Protein AF-X6M560-F1 (afdb_monomer_lite)

Radius of gyration: 22.96 Å; chains: 1; bounding box: 62×64×42 Å

pLDDT: mean 80.87, std 19.51, range [32.94, 96.56]

Structure (mmCIF, N/CA/C/O backbone):
data_AF-X6M560-F1
#
_entry.id   AF-X6M560-F1
#
loop_
_atom_site.group_PDB
_atom_site.id
_atom_site.type_symbol
_atom_site.label_atom_id
_atom_site.label_alt_id
_atom_site.label_comp_id
_atom_site.label_asym_id
_atom_site.label_entity_id
_atom_site.label_seq_id
_atom_site.pdbx_PDB_ins_code
_atom_site.Cartn_x
_atom_site.Cartn_y
_atom_site.Cartn_z
_atom_site.occupancy
_atom_site.B_iso_or_equiv
_atom_site.auth_seq_id
_atom_site.auth_comp_id
_atom_site.auth_asym_id
_atom_site.auth_atom_id
_atom_site.pdbx_PDB_model_num
ATOM 1 N N . MET A 1 1 ? -49.817 -49.667 18.451 1.00 32.94 1 MET A N 1
ATOM 2 C CA . MET A 1 1 ? -49.189 -50.071 19.724 1.00 32.94 1 MET A CA 1
ATOM 3 C C . MET A 1 1 ? -47.795 -50.558 19.383 1.00 32.94 1 MET A C 1
ATOM 5 O O . MET A 1 1 ? -47.718 -51.460 18.566 1.00 32.94 1 MET A O 1
ATOM 9 N N . SER A 1 2 ? -46.691 -49.989 19.849 1.00 40.50 2 SER A N 1
ATOM 10 C CA . SER A 1 2 ? -46.458 -48.884 20.787 1.00 40.50 2 SER A CA 1
ATOM 11 C C . SER A 1 2 ? -44.995 -48.429 20.629 1.00 40.50 2 SER A C 1
ATOM 13 O O . SER A 1 2 ? -44.170 -49.257 20.260 1.00 40.50 2 SER A O 1
ATOM 15 N N . GLU A 1 3 ? -44.754 -47.141 20.916 1.00 40.19 3 GLU A N 1
ATOM 16 C CA . GLU A 1 3 ? -43.511 -46.519 21.448 1.00 40.19 3 GLU A CA 1
ATOM 17 C C . GLU A 1 3 ? -42.262 -46.522 20.530 1.00 40.19 3 GLU A C 1
ATOM 19 O O . GLU A 1 3 ? -41.774 -47.570 20.133 1.00 40.19 3 GLU A O 1
ATOM 24 N N . LEU A 1 4 ? -41.760 -45.401 19.978 1.00 47.62 4 LEU A N 1
ATOM 25 C CA . LEU A 1 4 ? -41.246 -44.129 20.541 1.00 47.62 4 LEU A CA 1
ATOM 26 C C . LEU A 1 4 ? -40.168 -44.306 21.614 1.00 47.62 4 LEU A C 1
ATOM 28 O O . LEU A 1 4 ? -40.516 -44.426 22.779 1.00 47.62 4 LEU A O 1
ATOM 32 N N . GLU A 1 5 ? -38.899 -44.138 21.225 1.00 47.00 5 GLU A N 1
ATOM 33 C CA . GLU A 1 5 ? -37.904 -43.466 22.068 1.00 47.00 5 GLU A CA 1
ATOM 34 C C . GLU A 1 5 ? -37.079 -42.473 21.229 1.00 47.00 5 GLU A C 1
ATOM 36 O O . GLU A 1 5 ? -36.385 -42.818 20.272 1.00 47.00 5 GLU A O 1
ATOM 41 N N . ASP A 1 6 ? -37.271 -41.207 21.593 1.00 43.25 6 ASP A N 1
ATOM 42 C CA . ASP A 1 6 ? -36.517 -40.007 21.250 1.00 43.25 6 ASP A CA 1
ATOM 43 C C . ASP A 1 6 ? -35.094 -40.099 21.826 1.00 43.25 6 ASP A C 1
ATOM 45 O O . ASP A 1 6 ? -34.938 -40.306 23.029 1.00 43.25 6 ASP A O 1
ATOM 49 N N . GLU A 1 7 ? -34.059 -39.803 21.033 1.00 40.84 7 GLU A N 1
ATOM 50 C CA . GLU A 1 7 ? -32.798 -39.310 21.597 1.00 40.84 7 GLU A CA 1
ATOM 51 C C . GLU A 1 7 ? -32.356 -38.022 20.895 1.00 40.84 7 GLU A C 1
ATOM 53 O O . GLU A 1 7 ? -31.880 -37.985 19.759 1.00 40.84 7 GLU A O 1
ATOM 58 N N . LYS A 1 8 ? -32.556 -36.927 21.625 1.00 47.84 8 LYS A N 1
ATOM 59 C CA . LYS A 1 8 ? -32.204 -35.554 21.290 1.00 47.84 8 LYS A CA 1
ATOM 60 C C . LYS A 1 8 ? -30.821 -35.241 21.857 1.00 47.84 8 LYS A C 1
ATOM 62 O O . LYS A 1 8 ? -30.654 -35.196 23.073 1.00 47.84 8 LYS A O 1
ATOM 67 N N . THR A 1 9 ? -29.859 -34.907 21.001 1.00 37.50 9 THR A N 1
ATOM 68 C CA . THR A 1 9 ? -28.569 -34.309 21.400 1.00 37.50 9 THR A CA 1
ATOM 69 C C . THR A 1 9 ? -28.347 -32.932 20.748 1.00 37.50 9 THR A C 1
ATOM 71 O O . THR A 1 9 ? -29.006 -32.588 19.764 1.00 37.50 9 THR A O 1
ATOM 74 N N . PRO A 1 10 ? -27.540 -32.052 21.374 1.00 40.53 10 PRO A N 1
ATOM 75 C CA . PRO A 1 10 ? -27.862 -30.632 21.486 1.00 40.53 10 PRO A CA 1
ATOM 76 C C . PRO A 1 10 ? -27.195 -29.714 20.450 1.00 40.53 10 PRO A C 1
ATOM 78 O O . PRO A 1 10 ? -26.163 -30.017 19.863 1.00 40.53 10 PRO A O 1
ATOM 81 N N . LYS A 1 11 ? -27.816 -28.532 20.318 1.00 45.03 11 LYS A N 1
ATOM 82 C CA . LYS A 1 11 ? -27.294 -27.229 19.869 1.00 45.03 11 LYS A CA 1
ATOM 83 C C . LYS A 1 11 ? -25.830 -27.194 19.408 1.00 45.03 11 LYS A C 1
ATOM 85 O O . LYS A 1 11 ? -24.902 -27.182 20.208 1.00 45.03 11 LYS A O 1
ATOM 90 N N . GLY A 1 12 ? -25.676 -26.865 18.134 1.00 33.62 12 GLY A N 1
ATOM 91 C CA . GLY A 1 12 ? -24.596 -26.010 17.672 1.00 33.62 12 GLY A CA 1
ATOM 92 C C . GLY A 1 12 ? -25.145 -25.132 16.564 1.00 33.62 12 GLY A C 1
ATOM 93 O O . GLY A 1 12 ? -25.134 -25.544 15.408 1.00 33.62 12 GLY A O 1
ATOM 94 N N . THR A 1 13 ? -25.659 -23.945 16.901 1.00 42.22 13 THR A N 1
ATOM 95 C CA . THR A 1 13 ? -25.852 -22.888 15.904 1.00 42.22 13 THR A CA 1
ATOM 96 C C . THR A 1 13 ? -24.467 -22.572 15.375 1.00 42.22 13 THR A C 1
ATOM 98 O O . THR A 1 13 ? -23.708 -21.820 15.983 1.00 42.22 13 THR A O 1
ATOM 101 N N . LYS A 1 14 ? -24.105 -23.211 14.266 1.00 43.28 14 LYS A N 1
ATOM 102 C CA . LYS A 1 14 ? -22.933 -22.843 13.497 1.00 43.28 14 LYS A CA 1
ATOM 103 C C . LYS A 1 14 ? -23.304 -21.505 12.886 1.00 43.28 14 LYS A C 1
ATOM 105 O O . LYS A 1 14 ? -23.881 -21.452 11.804 1.00 43.28 14 LYS A O 1
ATOM 110 N N . ILE A 1 15 ? -23.036 -20.421 13.611 1.00 50.41 15 ILE A N 1
ATOM 111 C CA . ILE A 1 15 ? -22.852 -19.126 12.976 1.00 50.41 15 ILE A CA 1
ATOM 112 C C . ILE A 1 15 ? -21.583 -19.331 12.158 1.00 50.41 15 ILE A C 1
ATOM 114 O O . ILE A 1 15 ? -20.469 -19.110 12.624 1.00 50.41 15 ILE A O 1
ATOM 118 N N . GLY A 1 16 ? -21.766 -19.902 10.969 1.00 41.66 16 GLY A N 1
ATOM 119 C CA . GLY A 1 16 ? -20.762 -19.975 9.937 1.00 41.66 16 GLY A CA 1
ATOM 120 C C . GLY A 1 16 ? -20.547 -18.558 9.453 1.00 41.66 16 GLY A C 1
ATOM 121 O O . GLY A 1 16 ? -20.933 -18.215 8.344 1.00 41.66 16 GLY A O 1
ATOM 122 N N . VAL A 1 17 ? -19.935 -17.723 10.294 1.00 48.44 17 VAL A N 1
ATOM 123 C CA . VAL A 1 17 ? -19.104 -16.656 9.773 1.00 48.44 17 VAL A CA 1
ATOM 124 C C . VAL A 1 17 ? -17.913 -17.400 9.202 1.00 48.44 17 VAL A C 1
ATOM 126 O O . VAL A 1 17 ? -16.900 -17.597 9.867 1.00 48.44 17 VAL A O 1
ATOM 129 N N . THR A 1 18 ? -18.071 -17.912 7.980 1.00 41.44 18 THR A N 1
ATOM 130 C CA . THR A 1 18 ? -16.928 -18.126 7.102 1.00 41.44 18 THR A CA 1
ATOM 131 C C . THR A 1 18 ? -16.138 -16.834 7.222 1.00 41.44 18 THR A C 1
ATOM 133 O O . THR A 1 18 ? -16.718 -15.783 6.923 1.00 41.44 18 THR A O 1
ATOM 136 N N . PRO A 1 19 ? -14.901 -16.853 7.751 1.00 52.22 19 PRO A N 1
ATOM 137 C CA . PRO A 1 19 ? -14.089 -15.658 7.738 1.00 52.22 19 PRO A CA 1
ATOM 138 C C . PRO A 1 19 ? -14.053 -15.266 6.272 1.00 52.22 19 PRO A C 1
ATOM 140 O O . PRO A 1 19 ? -13.549 -16.031 5.446 1.00 52.22 19 PRO A O 1
ATOM 143 N N . VAL A 1 20 ? -14.690 -14.143 5.929 1.00 45.69 20 VAL A N 1
ATOM 144 C CA . VAL A 1 20 ? -14.483 -13.535 4.622 1.00 45.69 20 VAL A CA 1
ATOM 145 C C . VAL A 1 20 ? -12.970 -13.464 4.536 1.00 45.69 20 VAL A C 1
ATOM 147 O O . VAL A 1 20 ? -12.369 -12.943 5.487 1.00 45.69 20 VAL A O 1
ATOM 150 N N . PRO A 1 21 ? -12.331 -14.071 3.518 1.00 52.53 21 PRO A N 1
ATOM 151 C CA . PRO A 1 21 ? -10.917 -13.859 3.364 1.00 52.53 21 PRO A CA 1
ATOM 152 C C . PRO A 1 21 ? -10.826 -12.348 3.308 1.00 52.53 21 PRO A C 1
ATOM 154 O O . PRO A 1 21 ? -11.398 -11.722 2.415 1.00 52.53 21 PRO A O 1
ATOM 157 N N . ILE A 1 22 ? -10.193 -11.744 4.310 1.00 54.81 22 ILE A N 1
ATOM 158 C CA . ILE A 1 22 ? -9.688 -10.396 4.163 1.00 54.81 22 ILE A CA 1
ATOM 159 C C . ILE A 1 22 ? -8.579 -10.607 3.137 1.00 54.81 22 ILE A C 1
ATOM 161 O O . ILE A 1 22 ? -7.400 -10.723 3.466 1.00 54.81 22 ILE A O 1
ATOM 165 N N . GLU A 1 23 ? -8.988 -10.794 1.877 1.00 60.66 23 GLU A N 1
ATOM 166 C CA . GLU A 1 23 ? -8.163 -10.586 0.717 1.00 60.66 23 GLU A CA 1
ATOM 167 C C . GLU A 1 23 ? -7.465 -9.280 1.021 1.00 60.66 23 GLU A C 1
ATOM 169 O O . GLU A 1 23 ? -8.081 -8.378 1.591 1.00 60.66 23 GLU A O 1
ATOM 174 N N . GLN A 1 24 ? -6.162 -9.251 0.780 1.00 72.12 24 GLN A N 1
ATOM 175 C CA . GLN A 1 24 ? -5.208 -8.255 1.263 1.00 72.12 24 GLN A CA 1
ATOM 176 C C . GLN A 1 24 ? -5.458 -6.867 0.630 1.00 72.12 24 GLN A C 1
ATOM 178 O O . GLN A 1 24 ? -4.565 -6.250 0.059 1.00 72.12 24 GLN A O 1
ATOM 183 N N . LEU A 1 25 ? -6.703 -6.400 0.678 1.00 90.69 25 LEU A N 1
ATOM 184 C CA . LEU A 1 25 ? -7.228 -5.128 0.257 1.00 90.69 25 LEU A CA 1
ATOM 185 C C . LEU A 1 25 ? -6.622 -4.060 1.150 1.00 90.69 25 LEU A C 1
ATOM 187 O O . LEU A 1 25 ? -6.344 -4.279 2.334 1.00 90.69 25 LEU A O 1
ATOM 191 N N . CYS A 1 26 ? -6.427 -2.897 0.547 1.00 95.62 26 CYS A N 1
ATOM 192 C CA . CYS A 1 26 ? -6.067 -1.688 1.258 1.00 95.62 26 CYS A CA 1
ATOM 193 C C . CYS A 1 26 ? -7.102 -1.365 2.340 1.00 95.62 26 CYS A C 1
ATOM 195 O O . CYS A 1 26 ? -8.294 -1.638 2.191 1.00 95.62 26 CYS A O 1
ATOM 197 N N . PHE A 1 27 ? -6.634 -0.762 3.422 1.00 93.75 27 PHE A N 1
ATOM 198 C CA . PHE A 1 27 ? -7.464 -0.394 4.554 1.00 93.75 27 PHE A CA 1
ATOM 199 C C . PHE A 1 27 ? -8.280 0.847 4.222 1.00 93.75 27 PHE A C 1
ATOM 201 O O . PHE A 1 27 ? -7.741 1.829 3.707 1.00 93.75 27 PHE A O 1
ATOM 208 N N . ASP A 1 28 ? -9.576 0.835 4.546 1.00 93.00 28 ASP A N 1
ATOM 209 C CA . ASP A 1 28 ? -10.391 2.034 4.375 1.00 93.00 28 ASP A CA 1
ATOM 210 C C . ASP A 1 28 ? -9.734 3.235 5.120 1.00 93.00 28 ASP A C 1
ATOM 212 O O . ASP A 1 28 ? -9.219 3.109 6.224 1.00 93.00 28 ASP A O 1
ATOM 216 N N . LYS A 1 29 ? -9.634 4.412 4.510 1.00 94.62 29 LYS A N 1
ATOM 217 C CA . LYS A 1 29 ? -9.048 5.573 5.186 1.00 94.62 29 LYS A CA 1
ATOM 218 C C . LYS A 1 29 ? -10.011 6.182 6.207 1.00 94.62 29 LYS A C 1
ATOM 220 O O . LYS A 1 29 ? -9.563 6.799 7.162 1.00 94.62 29 LYS A O 1
ATOM 225 N N . ASN A 1 30 ? -11.321 5.980 6.052 1.00 92.81 30 ASN A N 1
ATOM 226 C CA . ASN A 1 30 ? -12.347 6.629 6.870 1.00 92.81 30 ASN A CA 1
ATOM 227 C C . ASN A 1 30 ? -12.361 6.125 8.320 1.00 92.81 30 ASN A C 1
ATOM 229 O O . ASN A 1 30 ? -12.509 6.919 9.249 1.00 92.81 30 ASN A O 1
ATOM 233 N N . TRP A 1 31 ? -12.182 4.815 8.523 1.00 90.75 31 TRP A N 1
ATOM 234 C CA . TRP A 1 31 ? -12.052 4.223 9.862 1.00 90.75 31 TRP A CA 1
ATOM 235 C C . TRP A 1 31 ? -10.686 4.525 10.499 1.00 90.75 31 TRP A C 1
ATOM 237 O O . TRP A 1 31 ? -10.623 4.735 11.707 1.00 90.75 31 TRP A O 1
ATOM 247 N N . ILE A 1 32 ? -9.612 4.645 9.710 1.00 93.56 32 ILE A N 1
ATOM 248 C CA . ILE A 1 32 ? -8.298 5.104 10.199 1.00 93.56 32 ILE A CA 1
ATOM 249 C C . ILE A 1 32 ? -8.374 6.570 10.657 1.00 93.56 32 ILE A C 1
ATOM 251 O O . ILE A 1 32 ? -7.900 6.903 11.742 1.00 93.56 32 ILE A O 1
ATOM 255 N N . LEU A 1 33 ? -9.043 7.432 9.889 1.00 94.69 33 LEU A N 1
ATOM 256 C CA . LEU A 1 33 ? -9.225 8.856 10.193 1.00 94.69 33 LEU A CA 1
ATOM 257 C C . LEU A 1 33 ? -10.003 9.107 11.499 1.00 94.69 33 LEU A C 1
ATOM 259 O O . LEU A 1 33 ? -9.943 10.198 12.050 1.00 94.69 33 LEU A O 1
ATOM 263 N N . GLN A 1 34 ? -10.711 8.108 12.043 1.00 94.75 34 GLN A N 1
ATOM 264 C CA . GLN A 1 34 ? -11.410 8.268 13.326 1.00 94.75 34 GLN A CA 1
ATOM 265 C C . GLN A 1 34 ? -10.457 8.510 14.502 1.00 94.75 34 GLN A C 1
ATOM 267 O O . GLN A 1 34 ? -10.859 9.129 15.483 1.00 94.75 34 GLN A O 1
ATOM 272 N N . LEU A 1 35 ? -9.230 7.981 14.433 1.00 94.88 35 LEU A N 1
ATOM 273 C CA . LEU A 1 35 ? -8.275 7.981 15.549 1.00 94.88 35 LEU A CA 1
ATOM 274 C C . LEU A 1 35 ? -6.885 8.515 15.167 1.00 94.88 35 LEU A C 1
ATOM 276 O O . LEU A 1 35 ? -5.972 8.453 15.992 1.00 94.88 35 LEU A O 1
ATOM 280 N N . ASN A 1 36 ? -6.710 9.018 13.944 1.00 96.19 36 ASN A N 1
ATOM 281 C CA . ASN A 1 36 ? -5.451 9.584 13.452 1.00 96.19 36 ASN A CA 1
ATOM 282 C C . ASN A 1 36 ? -5.730 10.844 12.633 1.00 96.19 36 ASN A C 1
ATOM 284 O O . ASN A 1 36 ? -6.797 10.972 12.034 1.00 96.19 36 ASN A O 1
ATOM 288 N N . GLN A 1 37 ? -4.742 11.729 12.563 1.00 95.44 37 GLN A N 1
ATOM 289 C CA . GLN A 1 37 ? -4.743 12.867 11.651 1.00 95.44 37 GLN A CA 1
ATOM 290 C C . GLN A 1 37 ? -4.273 12.449 10.246 1.00 95.44 37 GLN A C 1
ATOM 292 O O . GLN A 1 37 ? -3.501 11.486 10.136 1.00 95.44 37 GLN A O 1
ATOM 297 N N . PRO A 1 38 ? -4.712 13.136 9.175 1.00 93.81 38 PRO A N 1
ATOM 298 C CA . PRO A 1 38 ? -4.335 12.800 7.802 1.00 93.81 38 PRO A CA 1
ATOM 299 C C . PRO A 1 38 ? -2.818 12.738 7.577 1.00 93.81 38 PRO A C 1
ATOM 301 O O . PRO A 1 38 ? -2.323 11.794 6.962 1.00 93.81 38 PRO A O 1
ATOM 304 N N . GLU A 1 39 ? -2.055 13.653 8.176 1.00 94.12 39 GLU A N 1
ATOM 305 C CA . GLU A 1 39 ? -0.599 13.757 8.008 1.00 94.12 39 GLU A CA 1
ATOM 306 C C . GLU A 1 39 ? 0.140 12.494 8.484 1.00 94.12 39 GLU A C 1
ATOM 308 O O . GLU A 1 39 ? 1.278 12.242 8.093 1.00 94.12 39 GLU A O 1
ATOM 313 N N . GLN A 1 40 ? -0.505 11.669 9.318 1.00 93.94 40 GLN A N 1
ATOM 314 C CA . GLN A 1 40 ? 0.060 10.414 9.807 1.00 93.94 40 GLN A CA 1
ATOM 315 C C . GLN A 1 40 ? 0.032 9.286 8.768 1.00 93.94 40 GLN A C 1
ATOM 317 O O . GLN A 1 40 ? 0.749 8.300 8.943 1.00 93.94 40 GLN A O 1
ATOM 322 N N . PHE A 1 41 ? -0.816 9.371 7.736 1.00 93.94 41 PHE A N 1
ATOM 323 C CA . PHE A 1 41 ? -1.011 8.266 6.791 1.00 93.94 41 PHE A CA 1
ATOM 324 C C . PHE A 1 41 ? -1.225 8.668 5.327 1.00 93.94 41 PHE A C 1
ATOM 326 O O . PHE A 1 41 ? -1.281 7.779 4.477 1.00 93.94 41 PHE A O 1
ATOM 333 N N . GLU A 1 42 ? -1.340 9.957 5.003 1.00 93.38 42 GLU A N 1
ATOM 334 C CA . GLU A 1 42 ? -1.555 10.436 3.629 1.00 93.38 42 GLU A CA 1
ATOM 335 C C . GLU A 1 42 ? -0.460 9.987 2.657 1.00 93.38 42 GLU A C 1
ATOM 337 O O . GLU A 1 42 ? -0.757 9.608 1.523 1.00 93.38 42 GLU A O 1
ATOM 342 N N . SER A 1 43 ? 0.788 9.916 3.124 1.00 92.69 43 SER A N 1
ATOM 343 C CA . SER A 1 43 ? 1.901 9.395 2.331 1.00 92.69 43 SER A CA 1
ATOM 344 C C . SER A 1 43 ? 1.745 7.913 1.993 1.00 92.69 43 SER A C 1
ATOM 346 O O . SER A 1 43 ? 2.361 7.451 1.047 1.00 92.69 43 SER A O 1
ATOM 348 N N . PHE A 1 44 ? 0.901 7.159 2.705 1.00 94.12 44 PHE A N 1
ATOM 349 C CA . PHE A 1 44 ? 0.709 5.715 2.532 1.00 94.12 44 PHE A C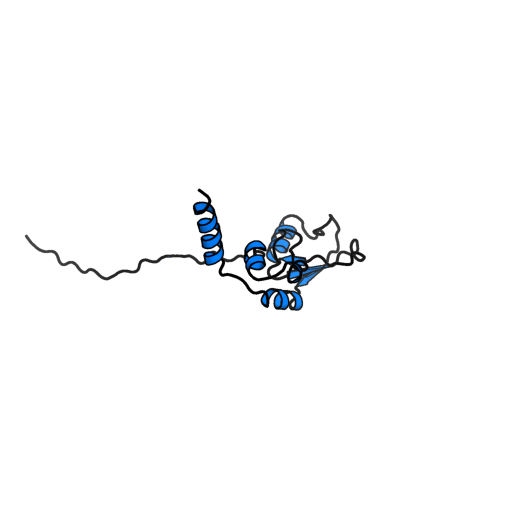A 1
ATOM 350 C C . PHE A 1 44 ? -0.535 5.355 1.709 1.00 94.12 44 PHE A C 1
ATOM 352 O O . PHE A 1 44 ? -0.981 4.200 1.708 1.00 94.12 44 PHE A O 1
ATOM 359 N N . ILE A 1 45 ? -1.130 6.328 1.019 1.00 95.31 45 ILE A N 1
ATOM 360 C CA . ILE A 1 45 ? -2.314 6.107 0.194 1.00 95.31 45 ILE A CA 1
ATOM 361 C C . ILE A 1 45 ? -1.941 5.339 -1.078 1.00 95.31 45 ILE A C 1
ATOM 363 O O . ILE A 1 45 ? -1.086 5.737 -1.862 1.00 95.31 45 ILE A O 1
ATOM 367 N N . CYS A 1 46 ? -2.639 4.227 -1.303 1.00 96.12 46 CYS A N 1
ATOM 368 C CA . CYS A 1 46 ? -2.524 3.424 -2.508 1.00 96.12 46 CYS A CA 1
ATOM 369 C C . CYS A 1 46 ? -2.947 4.239 -3.735 1.00 96.12 46 CYS A C 1
ATOM 371 O O . CYS A 1 46 ? -4.099 4.676 -3.835 1.00 96.12 46 CYS A O 1
ATOM 373 N N . LEU A 1 47 ? -2.051 4.355 -4.716 1.00 94.31 47 LEU A N 1
ATOM 374 C CA . LEU A 1 47 ? -2.296 5.074 -5.965 1.00 94.31 47 LEU A CA 1
ATOM 375 C C . LEU A 1 47 ? -3.542 4.567 -6.710 1.00 94.31 47 LEU A C 1
ATOM 377 O O . LEU A 1 47 ?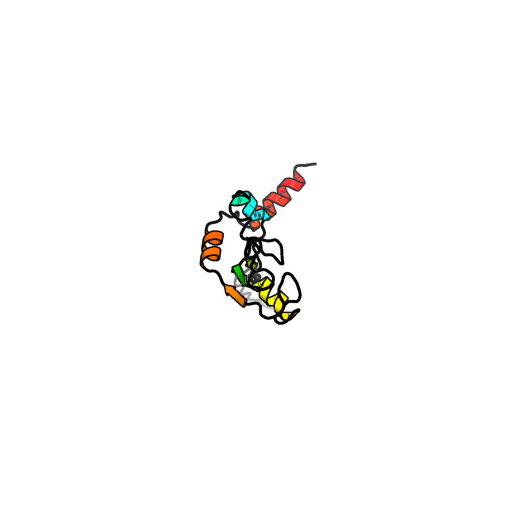 -4.261 5.375 -7.298 1.00 94.31 47 LEU A O 1
ATOM 381 N N . LEU A 1 48 ? -3.804 3.256 -6.667 1.00 94.31 48 LEU A N 1
ATOM 382 C CA . LEU A 1 48 ? -4.851 2.603 -7.456 1.00 94.31 48 LEU A CA 1
ATOM 383 C C . LEU A 1 48 ? -6.247 2.735 -6.837 1.00 94.31 48 LEU A C 1
ATOM 385 O O . LEU A 1 48 ? -7.186 3.116 -7.525 1.00 94.31 48 LEU A O 1
ATOM 389 N N . CYS A 1 49 ? -6.397 2.430 -5.546 1.00 95.94 49 CYS A N 1
ATOM 390 C CA . CYS A 1 49 ? -7.711 2.407 -4.891 1.00 95.94 49 CYS A CA 1
ATOM 391 C C . CYS A 1 49 ? -7.983 3.608 -3.978 1.00 95.94 49 CYS A C 1
ATOM 393 O O . CYS A 1 49 ? -9.083 3.719 -3.454 1.00 95.94 49 CYS A O 1
ATOM 395 N N . LYS A 1 50 ? -7.002 4.499 -3.771 1.00 95.44 50 LYS A N 1
ATOM 396 C CA . LYS A 1 50 ? -7.110 5.712 -2.932 1.00 95.44 50 LYS A CA 1
ATOM 397 C C . LYS A 1 50 ? -7.412 5.456 -1.446 1.00 95.44 50 LYS A C 1
ATOM 399 O O . LYS A 1 50 ? -7.806 6.369 -0.719 1.00 95.44 50 LYS A O 1
ATOM 404 N N . GLN A 1 51 ? -7.172 4.227 -0.998 1.00 96.38 51 GLN A N 1
ATOM 405 C CA . GLN A 1 51 ? -7.246 3.773 0.391 1.00 96.38 51 GLN A CA 1
ATOM 406 C C . GLN A 1 51 ? -5.834 3.604 0.983 1.00 96.38 51 GLN A C 1
ATOM 408 O O . GLN A 1 51 ? -4.860 3.627 0.236 1.00 96.38 51 GLN A O 1
ATOM 413 N N . VAL A 1 52 ? -5.688 3.400 2.296 1.00 95.88 52 VAL A N 1
ATOM 414 C CA . VAL A 1 52 ? -4.364 3.198 2.922 1.00 95.88 52 VAL A CA 1
ATOM 415 C C . VAL A 1 52 ? -3.795 1.841 2.510 1.00 95.88 52 VAL A C 1
ATOM 417 O O . VAL A 1 52 ? -4.459 0.814 2.653 1.00 95.88 52 VAL A O 1
ATOM 420 N N . ALA A 1 53 ? -2.578 1.815 1.970 1.00 96.12 53 ALA A N 1
ATOM 421 C CA . ALA A 1 53 ? -2.006 0.615 1.374 1.00 96.12 53 ALA A CA 1
ATOM 422 C C . ALA A 1 53 ? -1.861 -0.541 2.380 1.00 96.12 53 ALA A C 1
ATOM 424 O O . ALA A 1 53 ? -1.268 -0.402 3.445 1.00 96.12 53 ALA A O 1
ATOM 425 N N . ASN A 1 54 ? -2.358 -1.721 2.015 1.00 94.94 54 ASN A N 1
ATOM 426 C CA . ASN A 1 54 ? -2.080 -2.962 2.734 1.00 94.94 54 ASN A CA 1
ATOM 427 C C . ASN A 1 54 ? -0.994 -3.731 1.979 1.00 94.94 54 ASN A C 1
ATOM 429 O O . ASN A 1 54 ? -1.072 -3.852 0.755 1.00 94.94 54 ASN A O 1
ATOM 433 N N . TYR A 1 55 ? 0.024 -4.214 2.697 1.00 94.69 55 TYR A N 1
ATOM 434 C CA . TYR A 1 55 ? 1.269 -4.720 2.103 1.00 94.69 55 TYR A CA 1
ATOM 435 C C . TYR A 1 55 ? 1.837 -3.732 1.059 1.00 94.69 55 TYR A C 1
ATOM 437 O O . TYR A 1 55 ? 1.828 -4.012 -0.141 1.00 94.69 55 TYR A O 1
ATOM 445 N N . PRO A 1 56 ? 2.281 -2.541 1.502 1.00 95.25 56 PRO A N 1
ATOM 446 C CA . PRO A 1 56 ? 2.712 -1.471 0.612 1.00 95.25 56 PRO A CA 1
ATOM 447 C C . PRO A 1 56 ? 3.890 -1.902 -0.263 1.00 95.25 56 PRO A C 1
ATOM 449 O O . PRO A 1 56 ? 4.867 -2.501 0.198 1.00 95.25 56 PRO A O 1
ATOM 452 N N . THR A 1 57 ? 3.773 -1.581 -1.543 1.00 94.12 57 THR A N 1
ATOM 453 C CA . THR A 1 57 ? 4.773 -1.795 -2.580 1.00 94.12 57 THR A CA 1
ATOM 454 C C . THR A 1 57 ? 5.063 -0.460 -3.241 1.00 94.12 57 THR A C 1
ATOM 456 O O . THR A 1 57 ? 4.159 0.207 -3.744 1.00 94.12 57 THR A O 1
ATOM 459 N N . GLU A 1 58 ? 6.327 -0.076 -3.206 1.00 92.25 58 GLU A N 1
ATOM 460 C CA . GLU A 1 58 ? 6.861 1.070 -3.928 1.00 92.25 58 GLU A CA 1
ATOM 461 C C . GLU A 1 58 ? 7.174 0.630 -5.358 1.00 92.25 58 GLU A C 1
ATOM 463 O O . GLU A 1 58 ? 7.456 -0.549 -5.610 1.00 92.25 58 GLU A O 1
ATOM 468 N N . PHE A 1 59 ? 7.134 1.559 -6.308 1.00 88.88 59 PHE A N 1
ATOM 469 C CA . PHE A 1 59 ? 7.592 1.269 -7.658 1.00 88.88 59 PHE A CA 1
ATOM 470 C C . PHE A 1 59 ? 8.506 2.356 -8.192 1.00 88.88 59 PHE A C 1
ATOM 472 O O . PHE A 1 59 ? 8.344 3.540 -7.906 1.00 88.88 59 PHE A O 1
ATOM 479 N N . PHE A 1 60 ? 9.464 1.920 -8.999 1.00 88.06 60 PHE A N 1
ATOM 480 C CA . PHE A 1 60 ? 10.375 2.778 -9.723 1.00 88.06 60 PHE A CA 1
ATOM 481 C C . PHE A 1 60 ? 10.052 2.699 -11.210 1.00 88.06 60 PHE A C 1
ATOM 483 O O . PHE A 1 60 ? 10.069 1.623 -11.809 1.00 88.06 60 PHE A O 1
ATOM 490 N N . CYS A 1 61 ? 9.768 3.856 -11.796 1.00 89.81 61 CYS A N 1
ATOM 491 C CA . CYS A 1 61 ? 9.561 4.033 -13.223 1.00 89.81 61 CYS A CA 1
ATOM 492 C C . CYS A 1 61 ? 10.552 5.110 -13.688 1.00 89.81 61 CYS A C 1
ATOM 494 O O . CYS A 1 61 ? 10.465 6.234 -13.187 1.00 89.81 61 CYS A O 1
ATOM 496 N N . PRO A 1 62 ? 11.500 4.814 -14.598 1.00 88.81 62 PRO A N 1
ATOM 497 C CA . PRO A 1 62 ? 12.507 5.783 -15.039 1.00 88.81 62 PRO A CA 1
ATOM 498 C C . PRO A 1 62 ? 11.919 7.112 -15.539 1.00 88.81 62 PRO A C 1
ATOM 500 O O . PRO A 1 62 ? 12.522 8.164 -15.351 1.00 88.81 62 PRO A O 1
ATOM 503 N N . GLN A 1 63 ? 10.722 7.067 -16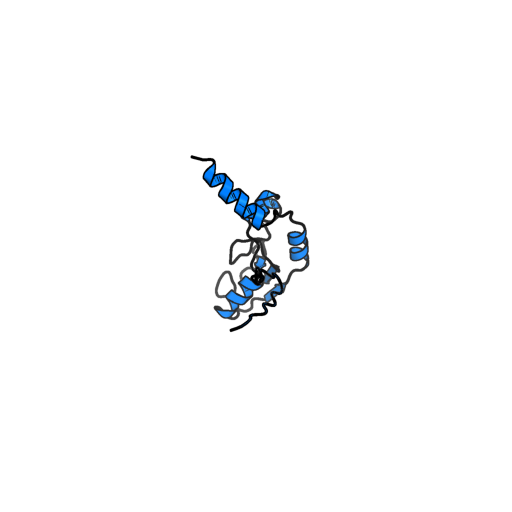.125 1.00 89.75 63 GLN A N 1
ATOM 504 C CA . GLN A 1 63 ? 9.976 8.211 -16.654 1.00 89.75 63 GLN A CA 1
ATOM 505 C C . GLN A 1 63 ? 9.383 9.108 -15.553 1.00 89.75 63 GLN A C 1
ATOM 507 O O . GLN A 1 63 ? 8.954 10.225 -15.830 1.00 89.75 63 GLN A O 1
ATOM 512 N N . HIS A 1 64 ? 9.371 8.636 -14.305 1.00 86.00 64 HIS A N 1
ATOM 513 C CA . HIS A 1 64 ? 8.898 9.361 -13.125 1.00 86.00 64 HIS A CA 1
ATOM 514 C C . HIS A 1 64 ? 9.997 9.472 -12.055 1.00 86.00 64 HIS A C 1
ATOM 516 O O . HIS A 1 64 ? 9.710 9.628 -10.877 1.00 86.00 64 HIS A O 1
ATOM 522 N N . LYS A 1 65 ? 11.275 9.390 -12.449 1.00 79.75 65 LYS A N 1
ATOM 523 C CA . LYS A 1 65 ? 12.409 9.444 -11.512 1.00 79.75 65 LYS A CA 1
ATOM 524 C C . LYS A 1 65 ? 12.478 10.756 -10.717 1.00 79.75 65 LYS A C 1
ATOM 526 O O . LYS A 1 65 ? 12.912 10.739 -9.570 1.00 79.75 65 LYS A O 1
ATOM 531 N N . ASP A 1 66 ? 12.050 11.861 -11.322 1.00 78.88 66 ASP A N 1
ATOM 532 C CA . ASP A 1 66 ? 12.159 13.201 -10.735 1.00 78.88 66 ASP A CA 1
ATOM 533 C C . ASP A 1 66 ? 10.920 13.610 -9.923 1.00 78.88 66 ASP A C 1
ATOM 535 O O . ASP A 1 66 ? 10.862 14.718 -9.387 1.00 78.88 66 ASP A O 1
ATOM 539 N N . THR A 1 67 ? 9.910 12.739 -9.802 1.00 73.00 67 THR A N 1
ATOM 540 C CA . THR A 1 67 ? 8.790 13.012 -8.899 1.00 73.00 67 THR A CA 1
ATOM 541 C C . THR A 1 67 ? 9.253 12.781 -7.464 1.00 73.00 67 THR A C 1
ATOM 543 O O . THR A 1 67 ? 9.603 11.662 -7.099 1.00 73.00 67 THR A O 1
ATOM 546 N N . SER A 1 68 ? 9.244 13.845 -6.654 1.00 61.09 68 SER A N 1
ATOM 547 C CA . SER A 1 68 ? 9.680 13.866 -5.244 1.00 61.09 68 SER A CA 1
ATOM 548 C C . SER A 1 68 ? 9.012 12.812 -4.349 1.00 61.09 68 SER A C 1
ATOM 550 O O . SER A 1 68 ? 9.484 12.566 -3.241 1.00 61.09 68 SER A O 1
ATOM 552 N N . GLU A 1 69 ? 7.913 12.211 -4.794 1.00 68.62 69 GLU A N 1
ATOM 553 C CA . GLU A 1 69 ? 7.165 11.210 -4.050 1.00 68.62 69 GLU A CA 1
ATOM 554 C C . GLU A 1 69 ? 7.120 9.914 -4.858 1.00 68.62 69 GLU A C 1
ATOM 556 O O . GLU A 1 69 ? 6.591 9.876 -5.970 1.00 68.62 69 GLU A O 1
ATOM 561 N N . LEU A 1 70 ? 7.685 8.841 -4.296 1.00 72.94 70 LEU A N 1
ATOM 562 C CA . LEU A 1 70 ? 7.503 7.499 -4.835 1.00 72.94 70 LEU A CA 1
ATOM 563 C C . LEU A 1 70 ? 6.081 7.041 -4.492 1.00 72.94 70 LEU A C 1
ATOM 565 O O . LEU A 1 70 ? 5.754 6.921 -3.308 1.00 72.94 70 LEU A O 1
ATOM 569 N N . PRO A 1 71 ? 5.215 6.778 -5.483 1.00 83.00 71 PRO A N 1
ATOM 570 C CA . PRO A 1 71 ? 3.843 6.415 -5.186 1.00 83.00 71 PRO A CA 1
ATOM 571 C C . PRO A 1 71 ? 3.788 4.998 -4.612 1.00 83.00 71 PRO A C 1
ATOM 573 O O . PRO A 1 71 ? 4.424 4.068 -5.114 1.00 83.00 71 PRO A O 1
ATOM 576 N N . ILE A 1 72 ? 2.972 4.822 -3.577 1.00 92.88 72 ILE A N 1
ATOM 577 C CA . ILE A 1 72 ? 2.769 3.532 -2.917 1.00 92.88 72 ILE A CA 1
ATOM 578 C C . ILE A 1 72 ? 1.539 2.838 -3.497 1.00 92.88 72 ILE A C 1
ATOM 580 O O . ILE A 1 72 ? 0.524 3.458 -3.820 1.00 92.88 72 ILE A O 1
ATOM 584 N N . ILE A 1 73 ? 1.612 1.515 -3.623 1.00 95.25 73 ILE A N 1
ATOM 585 C CA . ILE A 1 73 ? 0.522 0.668 -4.103 1.00 95.25 73 ILE A CA 1
ATOM 586 C C . ILE A 1 73 ? 0.329 -0.492 -3.130 1.00 95.25 73 ILE A C 1
ATOM 588 O O . ILE A 1 73 ? 1.290 -1.111 -2.684 1.00 95.25 73 ILE A O 1
ATOM 592 N N . GLY A 1 74 ? -0.920 -0.815 -2.794 1.00 95.94 74 GLY A N 1
ATOM 593 C CA . GLY A 1 74 ? -1.217 -2.035 -2.044 1.00 95.94 74 GLY A CA 1
ATOM 594 C C . GLY A 1 74 ? -0.983 -3.275 -2.902 1.00 95.94 74 GLY A C 1
ATOM 595 O O . GLY A 1 74 ? -1.399 -3.318 -4.060 1.00 95.94 74 GLY A O 1
ATOM 596 N N . GLU A 1 75 ? -0.357 -4.303 -2.337 1.00 93.88 75 GLU A N 1
ATOM 597 C CA . GLU A 1 75 ? 0.059 -5.496 -3.081 1.00 93.88 75 GLU A CA 1
ATOM 598 C C . GLU A 1 75 ? -1.088 -6.161 -3.855 1.00 93.88 75 GLU A C 1
ATOM 600 O O . GLU A 1 75 ? -0.916 -6.556 -5.009 1.00 93.88 75 GLU A O 1
ATOM 605 N N . ASN A 1 76 ? -2.272 -6.278 -3.251 1.00 94.50 76 ASN A N 1
ATOM 606 C CA . ASN A 1 76 ? -3.416 -6.870 -3.939 1.00 94.50 76 ASN A CA 1
ATOM 607 C C . ASN A 1 76 ? -3.882 -6.011 -5.125 1.00 94.50 76 ASN A C 1
ATOM 609 O O . ASN A 1 76 ? -4.164 -6.546 -6.196 1.00 94.50 76 ASN A O 1
ATOM 613 N N . CYS A 1 77 ? -3.898 -4.684 -4.968 1.00 95.12 77 CYS A N 1
ATOM 614 C CA . CYS A 1 77 ? -4.214 -3.768 -6.062 1.00 95.12 77 CYS A CA 1
ATOM 615 C C . CYS A 1 77 ? -3.192 -3.900 -7.197 1.00 95.12 77 CYS A C 1
ATOM 617 O O . CYS A 1 77 ? -3.584 -3.964 -8.359 1.00 95.12 77 CYS A O 1
ATOM 619 N N . LEU A 1 78 ? -1.901 -4.014 -6.868 1.00 93.69 78 LEU A N 1
ATOM 620 C CA . LEU A 1 78 ? -0.851 -4.229 -7.861 1.00 93.69 78 LEU A CA 1
ATOM 621 C C . LEU A 1 78 ? -1.043 -5.553 -8.614 1.00 93.69 78 LEU A C 1
ATOM 623 O O . LEU A 1 78 ? -0.995 -5.575 -9.841 1.00 93.69 78 LEU A O 1
ATOM 627 N N . LYS A 1 79 ? -1.316 -6.654 -7.900 1.00 92.75 79 LYS A N 1
ATOM 628 C CA . LYS A 1 79 ? -1.583 -7.965 -8.516 1.00 92.75 79 LYS A CA 1
ATOM 629 C C . LYS A 1 79 ? -2.761 -7.910 -9.486 1.00 92.75 79 LYS A C 1
ATOM 631 O O . LYS A 1 79 ? -2.686 -8.491 -10.564 1.00 92.75 79 LYS A O 1
ATOM 636 N N . GLN A 1 80 ? -3.848 -7.236 -9.113 1.00 93.69 80 GLN A N 1
ATOM 637 C CA . GLN A 1 80 ? -5.013 -7.075 -9.987 1.00 93.69 80 GLN A CA 1
ATOM 638 C C . GLN A 1 80 ? -4.687 -6.209 -11.207 1.00 93.69 80 GLN A C 1
ATOM 640 O O . GLN A 1 80 ? -5.029 -6.581 -12.327 1.00 93.69 80 GLN A O 1
ATOM 645 N N . PHE A 1 81 ? -3.968 -5.105 -11.003 1.00 93.56 81 PHE A N 1
ATOM 646 C CA . PHE A 1 81 ? -3.544 -4.220 -12.081 1.00 93.56 81 PHE A CA 1
ATOM 647 C C . PHE A 1 81 ? -2.669 -4.945 -13.110 1.00 93.56 81 PHE A C 1
ATOM 649 O O . PHE A 1 81 ? -2.965 -4.874 -14.298 1.00 93.56 81 PHE A O 1
ATOM 656 N N . LEU A 1 82 ? -1.651 -5.692 -12.667 1.00 92.00 82 LEU A N 1
ATOM 657 C CA . LEU A 1 82 ? -0.718 -6.396 -13.556 1.00 92.00 82 LEU A CA 1
ATOM 658 C C . LEU A 1 82 ? -1.358 -7.569 -14.307 1.00 92.00 82 LEU A C 1
ATOM 660 O O . LEU A 1 82 ? -0.901 -7.918 -15.391 1.00 92.00 82 LEU A O 1
ATOM 664 N N . LYS A 1 83 ? -2.431 -8.169 -13.770 1.00 92.88 83 LYS A N 1
ATOM 665 C CA . LYS A 1 83 ? -3.224 -9.166 -14.511 1.00 92.88 83 LYS A CA 1
ATOM 666 C C . LYS A 1 83 ? -3.914 -8.555 -15.731 1.00 92.88 83 LYS A C 1
ATOM 668 O O . LYS A 1 83 ? -4.017 -9.221 -16.753 1.00 92.88 83 LYS A O 1
ATOM 673 N N . ALA A 1 84 ? -4.404 -7.321 -15.606 1.00 91.62 84 ALA A N 1
ATOM 674 C CA . ALA A 1 84 ? -5.075 -6.606 -16.689 1.00 91.62 84 ALA A CA 1
ATOM 675 C C . ALA A 1 84 ? -4.094 -5.844 -17.599 1.00 91.62 84 ALA A C 1
ATOM 677 O O . ALA A 1 84 ? -4.361 -5.689 -18.785 1.00 91.62 84 ALA A O 1
ATOM 678 N N . ASN A 1 85 ? -2.961 -5.395 -17.050 1.00 90.12 85 ASN A N 1
ATOM 679 C CA . ASN A 1 85 ? -1.959 -4.566 -17.719 1.00 90.12 85 ASN A CA 1
ATOM 680 C C . ASN A 1 85 ? -0.553 -5.135 -17.448 1.00 90.12 85 ASN A C 1
ATOM 682 O O . ASN A 1 85 ? 0.153 -4.643 -16.559 1.00 90.12 85 ASN A O 1
ATOM 686 N N . PRO A 1 86 ? -0.143 -6.203 -18.154 1.00 86.75 86 PRO A N 1
ATOM 687 C CA . PRO A 1 86 ? 1.135 -6.860 -17.905 1.00 86.75 86 PRO A CA 1
ATOM 688 C C . PRO A 1 86 ? 2.308 -5.883 -18.038 1.00 86.75 86 PRO A C 1
ATOM 690 O O . PRO A 1 86 ? 2.432 -5.206 -19.051 1.00 86.75 86 PRO A O 1
ATOM 693 N N . ASN A 1 87 ? 3.171 -5.833 -17.018 1.00 79.62 87 ASN A N 1
ATOM 694 C CA . ASN A 1 87 ? 4.410 -5.038 -16.972 1.00 79.62 87 ASN A CA 1
ATOM 695 C C . ASN A 1 87 ? 4.267 -3.516 -17.196 1.00 79.62 87 ASN A C 1
ATOM 697 O O . ASN A 1 87 ? 5.276 -2.841 -17.387 1.00 79.62 87 ASN A O 1
ATOM 701 N N . SER A 1 88 ? 3.052 -2.969 -17.123 1.00 88.38 88 SER A N 1
ATOM 702 C CA . SER A 1 88 ? 2.805 -1.539 -17.332 1.00 88.38 88 SER A CA 1
ATOM 703 C C . SER A 1 88 ? 3.061 -0.717 -16.071 1.00 88.38 88 SER A C 1
ATOM 705 O O . SER A 1 88 ? 2.758 -1.144 -14.957 1.00 88.38 88 SER A O 1
ATOM 707 N N . CYS A 1 89 ? 3.503 0.529 -16.233 1.00 91.25 89 CYS A N 1
ATOM 708 C CA . CYS A 1 89 ? 3.486 1.498 -15.143 1.00 91.25 89 CYS A CA 1
ATOM 709 C C . CYS A 1 89 ? 2.034 1.833 -14.721 1.00 91.25 89 CYS A C 1
ATOM 711 O O . CYS A 1 89 ? 1.157 1.982 -15.574 1.00 91.25 89 CYS A O 1
ATOM 713 N N . PRO A 1 90 ? 1.753 1.962 -13.408 1.00 90.38 90 PRO A N 1
ATOM 714 C CA . PRO A 1 90 ? 0.432 2.341 -12.891 1.00 90.38 90 PRO A CA 1
ATOM 715 C C . PRO A 1 90 ? 0.023 3.802 -13.140 1.00 90.38 90 PRO A C 1
ATOM 717 O O . PRO A 1 90 ? -1.119 4.160 -12.867 1.00 90.38 90 PRO A O 1
ATOM 720 N N . ILE A 1 91 ? 0.948 4.651 -13.602 1.00 89.31 91 ILE A N 1
ATOM 721 C CA . ILE A 1 91 ? 0.688 6.064 -13.928 1.00 89.31 91 ILE A CA 1
ATOM 722 C C . ILE A 1 91 ? 0.355 6.214 -15.417 1.00 89.31 91 ILE A C 1
ATOM 724 O O . ILE A 1 91 ? -0.633 6.852 -15.770 1.00 89.31 91 ILE A O 1
ATOM 728 N N . GLN A 1 92 ? 1.183 5.629 -16.282 1.00 87.19 92 GLN A N 1
ATOM 729 C CA . GLN A 1 92 ? 1.131 5.727 -17.744 1.00 87.19 92 GLN A CA 1
ATOM 730 C C . GLN A 1 92 ? 1.662 4.426 -18.368 1.00 87.19 92 GLN A C 1
ATOM 732 O O . GLN A 1 92 ? 2.33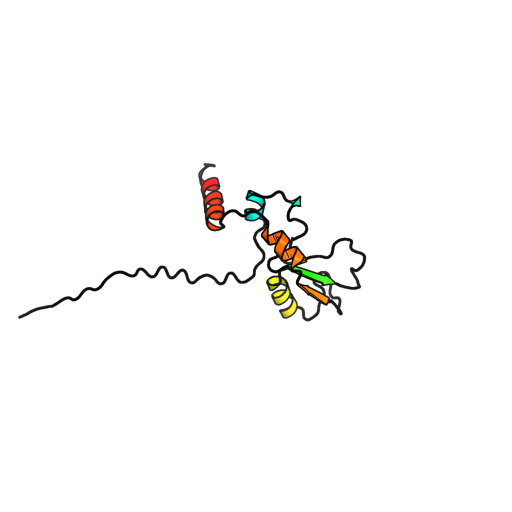5 3.675 -17.671 1.00 87.19 92 GLN A O 1
ATOM 737 N N . PRO A 1 93 ? 1.395 4.121 -19.650 1.00 85.94 93 PRO A N 1
ATOM 738 C CA . PRO A 1 93 ? 1.845 2.881 -20.288 1.00 85.94 93 PRO A CA 1
ATOM 739 C C . PRO A 1 93 ? 3.351 2.916 -20.609 1.00 85.94 93 PRO A C 1
ATOM 741 O O . PRO A 1 93 ? 3.762 3.043 -21.759 1.00 85.94 93 PRO A O 1
ATOM 744 N N . HIS A 1 94 ? 4.175 2.838 -19.566 1.00 89.44 94 HIS A N 1
ATOM 745 C CA . HIS A 1 94 ? 5.625 2.691 -19.646 1.00 89.44 94 HIS A CA 1
ATOM 746 C C . HIS A 1 94 ? 6.033 1.270 -19.264 1.00 89.44 94 HIS A C 1
ATOM 748 O O . HIS A 1 94 ? 5.511 0.719 -18.293 1.00 89.44 94 HIS A O 1
ATOM 754 N N . ASP A 1 95 ? 7.008 0.730 -19.988 1.00 86.38 95 ASP A N 1
ATOM 755 C CA . ASP A 1 95 ? 7.671 -0.531 -19.661 1.00 86.38 95 ASP A CA 1
ATOM 756 C C . ASP A 1 95 ? 8.859 -0.314 -18.704 1.00 86.38 95 ASP A C 1
ATOM 758 O O . ASP A 1 95 ? 9.254 0.817 -18.409 1.00 86.38 95 ASP A O 1
ATOM 762 N N . ASN A 1 96 ? 9.485 -1.416 -18.269 1.00 85.81 96 ASN A N 1
ATOM 763 C CA . ASN A 1 96 ? 10.675 -1.438 -17.401 1.00 85.81 96 ASN A CA 1
ATOM 764 C C . ASN A 1 96 ? 10.445 -0.836 -16.006 1.00 85.81 96 ASN A C 1
ATOM 766 O O . ASN A 1 96 ? 11.293 -0.128 -15.460 1.00 85.81 96 ASN A O 1
ATOM 770 N N . VAL A 1 97 ? 9.286 -1.144 -15.427 1.00 90.12 97 VAL A N 1
ATOM 771 C CA . VAL A 1 97 ? 8.911 -0.738 -14.071 1.00 90.12 97 VAL A CA 1
ATOM 772 C C . VAL A 1 97 ? 9.354 -1.797 -13.080 1.00 90.12 97 VAL A C 1
ATOM 774 O O . VAL A 1 97 ? 9.072 -2.982 -13.263 1.00 90.12 97 VAL A O 1
ATOM 777 N N . THR A 1 98 ? 9.991 -1.368 -11.995 1.00 90.38 98 THR A N 1
ATOM 778 C CA . THR A 1 98 ? 10.386 -2.276 -10.917 1.00 90.38 98 THR A CA 1
ATOM 779 C C . THR A 1 98 ? 9.544 -2.032 -9.678 1.00 90.38 98 THR A C 1
ATOM 781 O O . THR A 1 98 ? 9.294 -0.888 -9.310 1.00 90.38 98 THR A O 1
ATOM 784 N N . TYR A 1 99 ? 9.130 -3.110 -9.017 1.00 91.56 99 TYR A N 1
ATOM 785 C CA . TYR A 1 99 ? 8.288 -3.078 -7.824 1.00 91.56 99 TYR A CA 1
ATOM 786 C C . TYR A 1 99 ? 9.037 -3.654 -6.626 1.00 91.56 99 TYR A C 1
ATOM 788 O O . TYR A 1 99 ? 9.651 -4.717 -6.729 1.00 91.56 99 TYR A O 1
ATOM 796 N N . TYR A 1 100 ? 8.944 -2.984 -5.479 1.00 91.88 100 TYR A N 1
ATOM 797 C CA . TYR A 1 100 ? 9.633 -3.369 -4.251 1.00 91.88 100 TYR A CA 1
ATOM 798 C C . TYR A 1 100 ? 8.671 -3.316 -3.070 1.00 91.88 100 TYR A C 1
ATOM 800 O O . TYR A 1 100 ? 8.077 -2.278 -2.777 1.00 91.88 100 TYR A O 1
ATOM 808 N N . ARG A 1 101 ? 8.506 -4.439 -2.367 1.00 93.12 101 ARG A N 1
ATOM 809 C CA . ARG A 1 101 ? 7.711 -4.452 -1.135 1.00 93.12 101 ARG A CA 1
ATOM 810 C C . ARG A 1 101 ? 8.490 -3.735 -0.032 1.00 93.12 101 ARG A C 1
ATOM 812 O O . ARG A 1 101 ? 9.665 -4.029 0.177 1.00 93.12 101 ARG A O 1
ATOM 819 N N . SER A 1 102 ? 7.821 -2.848 0.697 1.00 92.38 102 SER A N 1
ATOM 820 C CA . SER A 1 102 ? 8.458 -2.030 1.728 1.00 92.38 102 SER A CA 1
ATOM 821 C C . SER A 1 102 ? 8.008 -2.435 3.128 1.00 92.38 102 SER A C 1
ATOM 823 O O . SER A 1 102 ? 6.935 -2.055 3.607 1.00 92.38 102 SER A O 1
ATOM 825 N N . ASP A 1 103 ? 8.844 -3.207 3.824 1.00 94.25 103 ASP A N 1
ATOM 826 C CA . ASP A 1 103 ? 8.565 -3.604 5.209 1.00 94.25 103 ASP A CA 1
ATOM 827 C C . ASP A 1 103 ? 8.621 -2.415 6.177 1.00 94.25 103 ASP A C 1
ATOM 829 O O . ASP A 1 103 ? 7.943 -2.420 7.205 1.00 94.25 103 ASP A O 1
ATOM 833 N N . VAL A 1 104 ? 9.397 -1.376 5.851 1.00 94.56 104 VAL A N 1
ATOM 834 C CA . VAL A 1 104 ? 9.477 -0.151 6.657 1.00 94.56 104 VAL A CA 1
ATOM 835 C C . VAL A 1 104 ? 8.138 0.579 6.640 1.00 94.56 104 VAL A C 1
ATOM 837 O O . VAL A 1 104 ? 7.609 0.887 7.709 1.00 94.56 104 VAL A O 1
ATOM 840 N N . ILE A 1 105 ? 7.550 0.790 5.458 1.00 94.81 105 ILE A N 1
ATOM 841 C CA . ILE A 1 105 ? 6.225 1.411 5.332 1.00 94.81 105 ILE A CA 1
ATOM 842 C C . ILE A 1 105 ? 5.169 0.522 5.993 1.00 94.81 105 ILE A C 1
ATOM 844 O O . ILE A 1 105 ? 4.341 1.011 6.757 1.00 94.81 105 ILE A O 1
ATOM 848 N N . LYS A 1 106 ? 5.233 -0.801 5.788 1.00 95.81 106 LYS A N 1
ATOM 849 C CA . LYS A 1 106 ? 4.305 -1.744 6.431 1.00 95.81 106 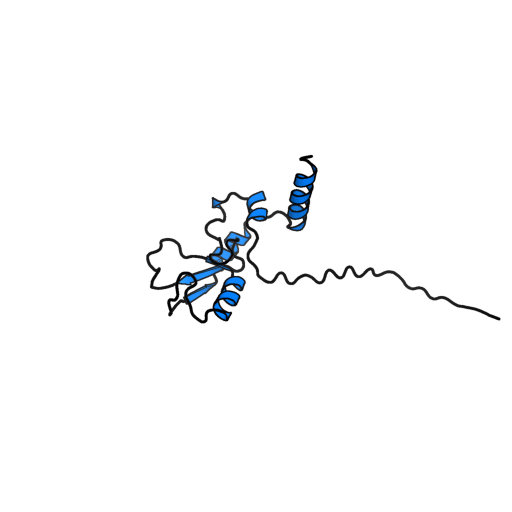LYS A CA 1
ATOM 850 C C . LYS A 1 106 ? 4.304 -1.603 7.957 1.00 95.81 106 LYS A C 1
ATOM 852 O O . LYS A 1 106 ? 3.236 -1.617 8.565 1.00 95.81 106 LYS A O 1
ATOM 857 N N . ARG A 1 107 ? 5.480 -1.461 8.581 1.00 96.56 107 ARG A N 1
ATOM 858 C CA . ARG A 1 107 ? 5.591 -1.240 10.033 1.00 96.56 107 ARG A CA 1
ATOM 859 C C . ARG A 1 107 ? 4.989 0.096 10.456 1.00 96.56 107 ARG A C 1
ATOM 861 O O . ARG A 1 107 ? 4.282 0.105 11.454 1.00 96.56 107 ARG A O 1
ATOM 868 N N . HIS A 1 108 ? 5.218 1.175 9.704 1.00 95.25 108 HIS A N 1
ATOM 869 C CA . HIS A 1 108 ? 4.625 2.489 9.994 1.00 95.25 108 HIS A CA 1
ATOM 870 C C . HIS A 1 108 ? 3.099 2.456 9.913 1.00 95.25 108 HIS A C 1
ATOM 872 O O . HIS A 1 108 ? 2.431 2.899 10.836 1.00 95.25 108 HIS A O 1
ATOM 878 N N . ILE A 1 109 ? 2.531 1.851 8.870 1.00 95.38 109 ILE A N 1
ATOM 879 C CA . ILE A 1 109 ? 1.076 1.652 8.781 1.00 95.38 109 ILE A CA 1
ATOM 880 C C . ILE A 1 109 ? 0.573 0.827 9.975 1.00 95.38 109 ILE A C 1
ATOM 882 O O . ILE A 1 109 ? -0.483 1.114 10.532 1.00 95.38 109 ILE A O 1
ATOM 886 N N . GLY A 1 110 ? 1.355 -0.161 10.417 1.00 94.69 110 GLY A N 1
ATOM 887 C CA . GLY A 1 110 ? 1.053 -0.979 11.589 1.00 94.69 110 GLY A CA 1
ATOM 888 C C . GLY A 1 110 ? 1.046 -0.237 12.933 1.00 94.69 110 GLY A C 1
ATOM 889 O O . GLY A 1 110 ? 0.560 -0.809 13.906 1.00 94.69 110 GLY A O 1
ATOM 890 N N . THR A 1 111 ? 1.552 1.000 13.020 1.00 95.88 111 THR A N 1
ATOM 891 C CA . THR A 1 111 ? 1.485 1.809 14.253 1.00 95.88 111 THR A CA 1
ATOM 892 C C . THR A 1 111 ? 0.241 2.695 14.332 1.00 95.88 111 THR A C 1
ATOM 894 O O . THR A 1 111 ? -0.028 3.267 15.392 1.00 95.88 111 THR A O 1
ATOM 897 N N . LEU A 1 112 ? -0.533 2.803 13.245 1.00 95.75 112 LEU A N 1
ATOM 898 C CA . LEU A 1 112 ? -1.756 3.600 13.208 1.00 95.75 112 LEU A CA 1
ATOM 899 C C . LEU A 1 112 ? -2.803 3.021 14.163 1.00 95.75 112 LEU A C 1
ATOM 901 O O . LEU A 1 112 ? -3.050 1.813 14.202 1.00 95.75 112 LEU A O 1
ATOM 905 N N . LYS A 1 113 ? -3.463 3.897 14.923 1.00 94.88 113 LYS A N 1
ATOM 906 C CA . LYS A 1 113 ? -4.558 3.482 15.807 1.00 94.88 113 LYS A CA 1
ATOM 907 C C . LYS A 1 113 ? -5.813 3.278 14.978 1.00 94.88 113 LYS A C 1
ATOM 909 O O . LYS A 1 113 ? -6.206 4.171 14.246 1.00 94.88 113 LYS A O 1
ATOM 914 N N . VAL A 1 114 ? -6.486 2.144 15.102 1.00 92.75 114 VAL A N 1
ATOM 915 C CA . VAL A 1 114 ? -7.717 1.896 14.340 1.00 92.75 114 VAL A CA 1
ATOM 916 C C . VAL A 1 114 ? -8.873 1.587 15.269 1.00 92.75 114 VAL A C 1
ATOM 918 O O . VAL A 1 114 ? -8.710 0.929 16.296 1.00 92.75 114 VAL A O 1
ATOM 921 N N . ILE A 1 115 ? -10.052 2.086 14.910 1.00 92.75 115 ILE A N 1
ATOM 922 C CA . ILE A 1 115 ? -11.298 1.614 15.506 1.00 92.75 115 ILE A CA 1
ATOM 923 C C . ILE A 1 115 ? -11.589 0.208 14.967 1.00 92.75 115 ILE A C 1
ATOM 925 O O . ILE A 1 115 ? -11.173 -0.135 13.864 1.00 92.75 115 ILE A O 1
ATOM 929 N N . CYS A 1 116 ? -12.309 -0.632 15.706 1.00 89.62 116 CYS A N 1
ATOM 930 C CA . CYS A 1 116 ? -12.787 -1.888 15.132 1.00 89.62 116 CYS A CA 1
ATOM 931 C C . CYS A 1 116 ? -13.711 -1.594 13.924 1.00 89.62 116 CYS A C 1
ATOM 933 O O . CYS A 1 116 ? -14.632 -0.785 14.074 1.00 89.62 116 CYS A O 1
ATOM 935 N N . PRO A 1 117 ? -13.546 -2.250 12.754 1.00 86.81 117 PRO A N 1
ATOM 936 C CA . PRO A 1 117 ? -14.415 -2.034 11.592 1.00 86.81 117 PRO A CA 1
ATOM 937 C C . PRO A 1 117 ? -15.907 -2.205 11.901 1.00 86.81 117 PRO A C 1
ATOM 939 O O . PRO A 1 117 ? -16.727 -1.416 11.440 1.00 86.81 117 PRO A O 1
ATOM 942 N N . LEU A 1 118 ? -16.257 -3.193 12.735 1.00 89.56 118 LEU A N 1
ATOM 943 C CA . LEU A 1 118 ? -17.644 -3.432 13.146 1.00 89.56 118 LEU A CA 1
ATOM 944 C C . LEU A 1 118 ? -18.192 -2.278 13.997 1.00 89.56 118 LEU A C 1
ATOM 946 O O . LEU A 1 118 ? -19.327 -1.854 13.800 1.00 89.56 118 LEU A O 1
ATOM 950 N N . GLN A 1 119 ? -17.375 -1.726 14.900 1.00 91.19 119 GLN A N 1
ATOM 951 C CA . GLN A 1 119 ? -17.757 -0.548 15.687 1.00 91.19 119 GLN A CA 1
ATOM 952 C C . GLN A 1 119 ? -17.921 0.685 14.794 1.00 91.19 119 GLN A C 1
ATOM 954 O O . GLN A 1 119 ? -18.851 1.465 14.980 1.00 91.19 119 GLN A O 1
ATOM 959 N N . PHE A 1 120 ? -17.054 0.855 13.794 1.00 91.06 120 PHE A N 1
ATOM 960 C CA . PHE A 1 120 ? -17.180 1.946 12.831 1.00 91.06 120 PHE A CA 1
ATOM 961 C C . PHE A 1 120 ? -18.503 1.876 12.059 1.00 91.06 120 PHE A C 1
ATOM 963 O O . PHE A 1 120 ? -19.222 2.870 11.999 1.00 91.06 120 PHE A O 1
ATOM 970 N N . GLN A 1 121 ? -18.864 0.701 11.534 1.00 89.06 121 GLN A N 1
ATOM 971 C CA . GLN A 1 121 ? -20.130 0.503 10.820 1.00 89.06 121 GLN A CA 1
ATOM 972 C C . GLN A 1 121 ? -21.347 0.845 11.690 1.00 89.06 121 GLN A C 1
ATOM 974 O O . GLN A 1 121 ? -22.242 1.559 11.239 1.00 89.06 121 GLN A O 1
ATOM 979 N N . GLN A 1 122 ? -21.353 0.397 12.949 1.00 90.81 122 GLN A N 1
ATOM 980 C CA . GLN A 1 122 ? -22.419 0.710 13.905 1.00 90.81 122 GLN A CA 1
ATOM 981 C C . GLN A 1 122 ? -22.510 2.213 14.198 1.00 90.81 122 GLN A C 1
ATOM 983 O O . GLN A 1 122 ? -23.602 2.775 14.201 1.00 90.81 122 GLN A O 1
ATOM 988 N N . ASN A 1 123 ? -21.372 2.890 14.377 1.00 88.25 123 ASN A N 1
ATOM 989 C CA . ASN A 1 123 ? -21.335 4.332 14.627 1.00 88.25 123 ASN A CA 1
ATOM 990 C C . ASN A 1 123 ? -21.856 5.149 13.438 1.00 88.25 123 ASN A C 1
ATOM 992 O O . ASN A 1 123 ? -22.510 6.172 13.634 1.00 88.25 123 ASN A O 1
ATOM 996 N N . VAL A 1 124 ? -21.571 4.717 12.206 1.00 84.50 124 VAL A N 1
ATOM 997 C CA . VAL A 1 124 ? -22.087 5.374 10.995 1.00 84.50 124 VAL A CA 1
ATOM 998 C C . VAL A 1 124 ? -23.608 5.224 10.907 1.00 84.50 124 VAL A C 1
ATOM 1000 O O . VAL A 1 124 ? -24.294 6.210 10.650 1.00 84.50 124 VAL A O 1
ATOM 1003 N N . GLN A 1 125 ? -24.142 4.031 11.183 1.00 77.50 125 GLN A N 1
ATOM 1004 C CA . GLN A 1 125 ? -25.587 3.770 11.177 1.00 77.50 125 GLN A CA 1
ATOM 1005 C C . GLN A 1 125 ? -26.320 4.528 12.297 1.00 77.50 125 GLN A C 1
ATOM 1007 O O . GLN A 1 125 ? -27.352 5.147 12.048 1.00 77.50 125 GLN A O 1
ATOM 1012 N N . GLY A 1 126 ? -25.760 4.559 13.510 1.00 71.44 126 GLY A N 1
ATOM 1013 C CA . GLY A 1 126 ? -26.344 5.284 14.644 1.00 71.44 126 GLY A CA 1
ATOM 1014 C C . GLY A 1 126 ? -26.401 6.803 14.442 1.00 71.44 126 GLY A C 1
ATOM 1015 O O . GLY A 1 126 ? -27.332 7.450 14.910 1.00 71.44 126 GLY A O 1
ATOM 1016 N N . LYS A 1 127 ? -25.456 7.385 13.690 1.00 65.75 127 LYS A N 1
ATOM 1017 C CA . LYS A 1 127 ? -25.484 8.813 13.321 1.00 65.75 127 LYS A CA 1
ATOM 1018 C C . LYS A 1 127 ? -26.560 9.160 12.286 1.00 65.75 127 LYS A C 1
ATOM 1020 O O . LYS A 1 127 ? -26.966 10.313 12.224 1.00 65.75 127 LYS A O 1
ATOM 1025 N N . GLN A 1 128 ? -27.016 8.200 11.480 1.00 58.88 128 GLN A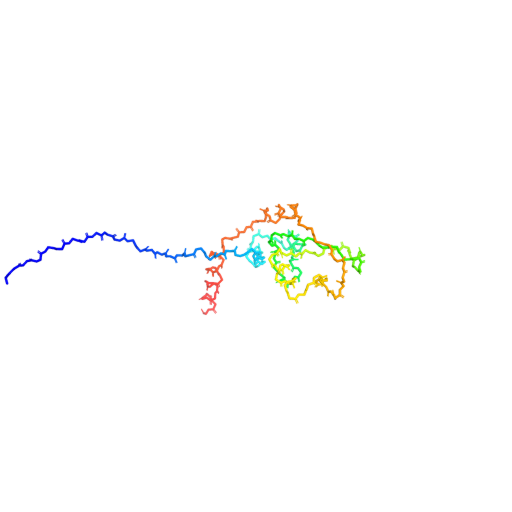 N 1
ATOM 1026 C CA . GLN A 1 128 ? -28.063 8.433 10.477 1.00 58.88 128 GLN A CA 1
ATOM 1027 C C . GLN A 1 128 ? -29.471 8.445 11.086 1.00 58.88 128 GLN A C 1
ATOM 1029 O O . GLN A 1 128 ? -30.336 9.132 10.563 1.00 58.88 128 GLN A O 1
ATOM 1034 N N . GLN A 1 129 ? -29.686 7.752 12.208 1.00 52.44 129 GLN A N 1
ATOM 1035 C CA . GLN A 1 129 ? -30.982 7.688 12.902 1.00 52.44 129 GLN A CA 1
ATOM 1036 C C . GLN A 1 129 ? -31.198 8.813 13.932 1.00 52.44 129 GLN A C 1
ATOM 1038 O O . GLN A 1 129 ? -32.293 8.955 14.458 1.00 52.44 129 GLN A O 1
ATOM 1043 N N . GLY A 1 130 ? -30.164 9.601 14.249 1.00 50.66 130 GLY A N 1
ATOM 1044 C CA . GLY A 1 130 ? -30.241 10.725 15.196 1.00 50.66 130 GLY A CA 1
ATOM 1045 C C . GLY A 1 130 ? -30.437 12.102 14.551 1.00 50.66 130 GLY A C 1
ATOM 1046 O O . GLY A 1 130 ? -30.359 13.102 15.258 1.00 50.66 130 GLY A O 1
ATOM 1047 N N . ASN A 1 131 ? -30.638 12.154 13.230 1.00 48.31 131 ASN A N 1
ATOM 1048 C CA . ASN A 1 131 ? -30.845 13.378 12.447 1.00 48.31 131 ASN A CA 1
ATOM 1049 C C . ASN A 1 131 ? -32.273 13.465 11.855 1.00 48.31 131 ASN A C 1
ATOM 1051 O O . ASN A 1 131 ? -32.461 14.118 10.828 1.00 48.31 131 ASN A O 1
ATOM 1055 N N . GLU A 1 132 ? -33.256 12.814 12.487 1.00 39.72 132 GLU A N 1
ATOM 1056 C CA . GLU A 1 132 ? -34.696 12.986 12.219 1.00 39.72 132 GLU A CA 1
ATOM 1057 C C . GLU A 1 132 ? -35.401 13.639 13.414 1.00 39.72 132 GLU A C 1
ATOM 1059 O O . GLU A 1 132 ? -35.159 13.194 14.561 1.00 39.72 132 GLU A O 1
#

Sequence (132 aa):
MSELEDEKTPKGTKIGVTPVPIEQLCFDKNWILQLNQPEQFESFICLLCKQVANYPTEFFCPQHKDTSELPIIGENCLKQFLKANPNSCPIQPHDNVTYYRSDVIKRHIGTLKVICPLQFQQNVQGKQQGNE

InterPro domains:
  IPR013083 Zinc finger, RING/FYVE/PHD-type [G3DSA:3.30.40.10] (27-131)

Secondary structure (DSSP, 8-state):
-----------------------SPPBPHHHHTTTS-GGGTGGGB-TTTSSBPSSEEEEE-GGGTT-SSPPEEEHHHHHHHHHHSTT--SSSS-S--EEEE-HHHHHHHTTS----HHHHHHHHHHHHTT--

Organism: Reticulomyxa filosa (NCBI:txid46433)

Foldseek 3Di:
DDDDDDDDDDDDPPPPPVPPPVPQDADAVVQLVVQDDCVLQVLQQAPQPRGRARQWKFKDDVVCNPPPRGHIHHPSSVVVCCVVQPQADPVGRDHPMDIGGDVPVNVSVVVRDGDDPVVVVVVVVVVVVVPD